Protein AF-A0A521PEF1-F1 (afdb_monomer_lite)

Structure (mmCIF, N/CA/C/O backbone):
data_AF-A0A521PEF1-F1
#
_entry.id   AF-A0A521PEF1-F1
#
loop_
_atom_site.group_PDB
_atom_site.id
_atom_site.type_symbol
_atom_site.label_atom_id
_atom_site.label_alt_id
_atom_site.label_comp_id
_atom_site.label_asym_id
_atom_site.label_entity_id
_atom_site.label_seq_id
_atom_site.pdbx_PDB_ins_code
_atom_site.Cartn_x
_atom_site.Cartn_y
_atom_site.Cartn_z
_atom_site.occupancy
_atom_site.B_iso_or_equiv
_atom_site.auth_seq_id
_atom_site.auth_comp_id
_atom_site.auth_asym_id
_atom_site.auth_atom_id
_atom_site.pdbx_PDB_model_num
ATOM 1 N N . MET A 1 1 ? -19.864 -19.646 -1.411 1.00 67.12 1 MET A N 1
ATOM 2 C CA . MET A 1 1 ? -19.291 -18.294 -1.495 1.00 67.12 1 MET A CA 1
ATOM 3 C C . MET A 1 1 ? -20.046 -17.551 -2.576 1.00 67.12 1 MET A C 1
ATOM 5 O O . MET A 1 1 ? -20.017 -17.995 -3.721 1.00 67.12 1 MET A O 1
ATOM 9 N N . THR A 1 2 ? -20.795 -16.516 -2.213 1.00 92.31 2 THR A N 1
ATOM 10 C CA . THR A 1 2 ? -21.445 -15.638 -3.196 1.00 92.31 2 THR A CA 1
ATOM 11 C C . THR A 1 2 ? -20.399 -14.727 -3.846 1.00 92.31 2 THR A C 1
ATOM 13 O O . THR A 1 2 ? -19.294 -14.553 -3.326 1.00 92.31 2 THR A O 1
ATOM 16 N N . ILE A 1 3 ? -20.713 -14.143 -5.005 1.00 87.94 3 ILE A N 1
ATOM 17 C CA . ILE A 1 3 ? -19.772 -13.238 -5.681 1.00 87.94 3 ILE A CA 1
ATOM 18 C C . ILE A 1 3 ? -19.485 -11.983 -4.846 1.00 87.94 3 ILE A C 1
ATOM 20 O O . ILE A 1 3 ? -18.369 -11.475 -4.851 1.00 87.94 3 ILE A O 1
ATOM 24 N N . GLU A 1 4 ? -20.464 -11.533 -4.066 1.00 87.56 4 GLU A N 1
ATOM 25 C CA . GLU A 1 4 ? -20.346 -10.400 -3.147 1.00 87.56 4 GLU A CA 1
ATOM 26 C C . GLU A 1 4 ? -19.378 -10.705 -1.999 1.00 87.56 4 GLU A C 1
ATOM 28 O O . GLU A 1 4 ? -18.513 -9.887 -1.693 1.00 87.56 4 GLU A O 1
ATOM 33 N N . GLU A 1 5 ? -19.450 -11.909 -1.422 1.00 84.19 5 GLU A N 1
ATOM 34 C CA . GLU A 1 5 ? -18.499 -12.378 -0.405 1.00 84.19 5 GLU A CA 1
ATOM 35 C C . GLU A 1 5 ? -17.074 -12.474 -0.959 1.00 84.19 5 GLU A C 1
ATOM 37 O O . GLU A 1 5 ? -16.108 -12.155 -0.264 1.00 84.19 5 GLU A O 1
ATOM 42 N N . PHE A 1 6 ? -16.924 -12.891 -2.219 1.00 85.38 6 PHE A N 1
ATOM 43 C CA . PHE A 1 6 ? -15.621 -12.962 -2.875 1.00 85.38 6 PHE A CA 1
ATOM 44 C C . PHE A 1 6 ? -15.035 -11.572 -3.146 1.00 85.38 6 PHE A C 1
ATOM 46 O O . PHE A 1 6 ? -13.904 -11.302 -2.744 1.00 85.38 6 PHE A O 1
ATOM 53 N N . LEU A 1 7 ? -15.804 -10.676 -3.774 1.00 85.50 7 LEU A N 1
ATOM 54 C CA . LEU A 1 7 ? -15.368 -9.315 -4.110 1.00 85.50 7 LEU A CA 1
ATOM 55 C C . LEU A 1 7 ? -15.164 -8.437 -2.864 1.00 85.50 7 LEU A C 1
ATOM 57 O O . LEU A 1 7 ? -14.294 -7.564 -2.849 1.00 85.50 7 LEU A O 1
ATOM 61 N N . GLY A 1 8 ? -15.950 -8.665 -1.811 1.00 80.81 8 GLY A N 1
ATOM 62 C CA . GLY A 1 8 ? -15.795 -8.016 -0.509 1.00 80.81 8 GLY A CA 1
ATOM 63 C C . GLY A 1 8 ? -14.680 -8.616 0.349 1.00 80.81 8 GLY A C 1
ATOM 64 O O . GLY A 1 8 ? -14.262 -7.993 1.326 1.00 80.81 8 GLY A O 1
ATOM 65 N N . GLY A 1 9 ? -14.179 -9.798 -0.014 1.00 79.44 9 GLY A N 1
ATOM 66 C CA . GLY A 1 9 ? -13.173 -10.520 0.747 1.00 79.44 9 GLY A CA 1
ATOM 67 C C . GLY A 1 9 ? -11.802 -9.826 0.757 1.00 79.44 9 GLY A C 1
ATOM 68 O O . GLY A 1 9 ? -11.419 -9.163 -0.217 1.00 79.44 9 GLY A O 1
ATOM 69 N N . PRO A 1 10 ? -11.005 -10.015 1.827 1.00 79.19 10 PRO A N 1
ATOM 70 C CA . PRO A 1 10 ? -9.687 -9.392 1.963 1.00 79.19 10 PRO A CA 1
ATOM 71 C C . PRO A 1 10 ? -8.723 -9.836 0.856 1.00 79.19 10 PRO A C 1
ATOM 73 O O . PRO A 1 10 ? -7.936 -9.036 0.354 1.00 79.19 10 PRO A O 1
ATOM 76 N N . THR A 1 11 ? -8.815 -11.091 0.411 1.00 79.44 11 THR A N 1
ATOM 77 C CA . THR A 1 11 ? -7.986 -11.621 -0.677 1.00 79.44 11 THR A CA 1
ATOM 78 C C . THR A 1 11 ? -8.229 -10.878 -1.986 1.00 79.44 11 THR A C 1
ATOM 80 O O . THR A 1 11 ? -7.274 -10.480 -2.650 1.00 79.44 11 THR A O 1
ATOM 83 N N . PHE A 1 12 ? -9.491 -10.647 -2.358 1.00 84.44 12 PHE A N 1
ATOM 84 C CA . PHE A 1 12 ? -9.792 -9.937 -3.594 1.00 84.44 12 PHE A CA 1
ATOM 85 C C . PHE A 1 12 ? -9.372 -8.469 -3.504 1.00 84.44 12 PHE A C 1
ATOM 87 O O . PHE A 1 12 ? -8.625 -7.988 -4.355 1.00 84.44 12 PHE A O 1
ATOM 94 N N . ARG A 1 13 ? -9.800 -7.782 -2.438 1.00 80.62 13 ARG A N 1
ATOM 95 C CA . ARG A 1 13 ? -9.563 -6.347 -2.240 1.00 80.62 13 ARG A CA 1
ATOM 96 C C . ARG A 1 13 ? -8.092 -5.986 -2.138 1.00 80.62 13 ARG A C 1
ATOM 98 O O . ARG A 1 13 ? -7.673 -4.992 -2.723 1.00 80.62 13 ARG A O 1
ATOM 105 N N . TYR A 1 14 ? -7.325 -6.766 -1.384 1.00 77.12 14 TYR A N 1
ATOM 106 C CA . TYR A 1 14 ? -5.945 -6.416 -1.083 1.00 77.12 14 TYR A CA 1
ATOM 107 C C . TYR A 1 14 ? -4.962 -7.116 -2.018 1.00 77.12 14 TYR A C 1
ATOM 109 O O . TYR A 1 14 ? -3.972 -6.506 -2.382 1.00 77.12 14 TYR A O 1
ATOM 117 N N . VAL A 1 15 ? -5.218 -8.342 -2.485 1.00 75.75 15 VAL A N 1
ATOM 118 C CA . VAL A 1 15 ? -4.243 -9.078 -3.316 1.00 75.75 15 VAL A CA 1
ATOM 119 C C . VAL A 1 15 ? -4.592 -9.006 -4.800 1.00 75.75 15 VAL A C 1
ATOM 121 O O . VAL A 1 15 ? -3.795 -8.523 -5.605 1.00 75.75 15 VAL A O 1
ATOM 124 N N . ILE A 1 16 ? -5.784 -9.484 -5.169 1.00 83.56 16 ILE A N 1
ATOM 125 C CA . ILE A 1 16 ? -6.160 -9.685 -6.577 1.00 83.56 16 ILE A CA 1
ATOM 126 C C . ILE A 1 16 ? -6.323 -8.343 -7.289 1.00 83.56 16 ILE A C 1
ATOM 128 O O . ILE A 1 16 ? -5.761 -8.149 -8.365 1.00 83.56 16 ILE A O 1
ATOM 132 N N . PHE A 1 17 ? -7.052 -7.402 -6.686 1.00 84.56 17 PHE A N 1
ATOM 133 C CA . PHE A 1 17 ? -7.347 -6.116 -7.308 1.00 84.56 17 PHE A CA 1
ATOM 134 C C . PHE A 1 17 ? -6.082 -5.263 -7.539 1.00 84.56 17 PHE A C 1
ATOM 136 O O . PHE A 1 17 ? -5.877 -4.819 -8.672 1.00 84.56 17 PHE A O 1
ATOM 143 N N . PRO A 1 18 ? -5.164 -5.095 -6.562 1.00 81.38 18 PRO A N 1
ATOM 144 C CA . PRO A 1 18 ? -3.883 -4.425 -6.798 1.00 81.38 18 PRO A CA 1
ATOM 145 C C . PRO A 1 18 ? -3.004 -5.097 -7.857 1.00 81.38 18 PRO A C 1
ATOM 147 O O . PRO A 1 18 ? -2.426 -4.403 -8.695 1.00 81.38 18 PRO A O 1
ATOM 150 N N . ALA A 1 19 ? -2.924 -6.433 -7.866 1.00 80.19 19 ALA A N 1
ATOM 151 C CA . ALA A 1 19 ? -2.148 -7.168 -8.865 1.00 80.19 19 ALA A CA 1
ATOM 152 C C . ALA A 1 19 ? -2.727 -6.995 -10.278 1.00 80.19 19 ALA A C 1
ATOM 154 O O . ALA A 1 19 ? -1.990 -6.729 -11.229 1.00 80.19 19 ALA A O 1
ATOM 155 N N . PHE A 1 20 ? -4.053 -7.083 -10.409 1.00 86.25 20 PHE A N 1
ATOM 156 C CA . PHE A 1 20 ? -4.746 -6.859 -11.673 1.00 86.25 20 PHE A CA 1
ATOM 157 C C . PHE A 1 20 ? -4.584 -5.416 -12.160 1.00 86.25 20 PHE A C 1
ATOM 159 O O . PHE A 1 20 ? -4.274 -5.199 -13.327 1.00 86.25 20 PHE A O 1
ATOM 166 N N . SER A 1 21 ? -4.708 -4.430 -11.265 1.00 82.75 21 SER A N 1
ATOM 167 C CA . SER A 1 21 ? -4.476 -3.015 -11.577 1.00 82.75 21 SER A CA 1
ATOM 168 C C . SER A 1 21 ? -3.072 -2.789 -12.148 1.00 82.75 21 SER A C 1
ATOM 170 O O . SER A 1 21 ? -2.913 -2.168 -13.201 1.00 82.75 21 SER A O 1
ATOM 172 N N . ALA A 1 22 ? -2.049 -3.388 -11.539 1.00 80.00 22 ALA A N 1
ATOM 173 C CA . ALA A 1 22 ? -0.687 -3.296 -12.046 1.00 80.00 22 ALA A CA 1
ATOM 174 C C . ALA A 1 22 ? -0.505 -3.941 -13.428 1.00 80.00 22 ALA A C 1
ATOM 176 O O . ALA A 1 22 ? 0.096 -3.330 -14.313 1.00 80.00 22 ALA A O 1
ATOM 177 N N . GLY A 1 23 ? -1.053 -5.145 -13.630 1.00 83.06 23 GLY A N 1
ATOM 178 C CA . GLY A 1 23 ? -1.034 -5.820 -14.930 1.00 83.06 23 GLY A CA 1
ATOM 179 C C . GLY A 1 23 ? -1.774 -5.023 -16.007 1.00 83.06 23 GLY A C 1
ATOM 180 O O . GLY A 1 23 ? -1.268 -4.857 -17.116 1.00 83.06 23 GLY A O 1
ATOM 181 N N . SER A 1 24 ? -2.921 -4.436 -15.660 1.00 83.25 24 SER A N 1
ATOM 182 C CA . SER A 1 24 ? -3.684 -3.565 -16.557 1.00 83.25 24 SER A CA 1
ATOM 183 C C . SER A 1 24 ? -2.902 -2.310 -16.951 1.00 83.25 24 SER A C 1
ATOM 185 O O . SER A 1 24 ? -3.010 -1.862 -18.087 1.00 83.25 24 SER A O 1
ATOM 187 N N . GLY A 1 25 ? -2.041 -1.791 -16.068 1.00 82.12 25 GLY A N 1
ATOM 188 C CA . GLY A 1 25 ? -1.134 -0.687 -16.379 1.00 82.12 25 GLY A CA 1
ATOM 189 C C . GLY A 1 25 ? -0.105 -1.042 -17.455 1.00 82.12 25 GLY A C 1
ATOM 190 O O . GLY A 1 25 ? 0.152 -0.226 -18.338 1.00 82.12 25 GLY A O 1
ATOM 191 N N . ILE A 1 26 ? 0.442 -2.265 -17.427 1.00 84.06 26 ILE A N 1
ATOM 192 C CA . ILE A 1 26 ? 1.330 -2.772 -18.490 1.00 84.06 26 ILE A CA 1
ATOM 193 C C . ILE A 1 26 ? 0.557 -2.841 -19.807 1.00 84.06 26 ILE A C 1
ATOM 195 O O . ILE A 1 26 ? 0.995 -2.281 -20.811 1.00 84.06 26 ILE A O 1
ATOM 199 N N . LEU A 1 27 ? -0.617 -3.480 -19.790 1.00 84.38 27 LEU A N 1
ATOM 200 C CA . LEU A 1 27 ? -1.455 -3.643 -20.979 1.00 84.38 27 LEU A CA 1
ATOM 201 C C . LEU A 1 27 ? -1.874 -2.296 -21.575 1.00 84.38 27 LEU A C 1
ATOM 203 O O . LEU A 1 27 ? -1.817 -2.126 -22.789 1.00 84.38 27 LEU A O 1
ATOM 207 N N . LEU A 1 28 ? -2.234 -1.320 -20.738 1.00 82.75 28 LEU A N 1
ATOM 208 C CA . LEU A 1 28 ? -2.613 0.018 -21.182 1.00 82.75 28 LEU A CA 1
ATOM 209 C C . LEU A 1 28 ? -1.443 0.737 -21.858 1.00 82.75 28 LEU A C 1
ATOM 211 O O . LEU A 1 28 ? -1.639 1.346 -22.907 1.00 82.75 28 LEU A O 1
ATOM 215 N N . LYS A 1 29 ? -0.225 0.646 -21.309 1.00 81.56 29 LYS A N 1
ATOM 216 C CA . LYS A 1 29 ? 0.972 1.228 -21.941 1.00 81.56 29 LYS A CA 1
ATOM 217 C C . LYS A 1 29 ? 1.282 0.573 -23.285 1.00 81.56 29 LYS A C 1
ATOM 219 O O . LYS A 1 29 ? 1.623 1.281 -24.226 1.00 81.56 29 LYS A O 1
ATOM 224 N N . CYS A 1 30 ? 1.096 -0.743 -23.386 1.00 81.19 30 CYS A N 1
ATOM 225 C CA . CYS A 1 30 ? 1.253 -1.472 -24.645 1.00 81.19 30 CYS A CA 1
ATOM 226 C C . CYS A 1 30 ? 0.197 -1.035 -25.675 1.00 81.19 30 CYS A C 1
ATOM 228 O O . CYS A 1 30 ? 0.530 -0.760 -26.821 1.00 81.19 30 CYS A O 1
ATOM 230 N N . ALA A 1 31 ? -1.069 -0.915 -25.260 1.00 82.19 31 ALA A N 1
ATOM 231 C CA . ALA A 1 31 ? -2.192 -0.616 -26.150 1.00 82.19 31 ALA A CA 1
ATOM 232 C C . ALA A 1 31 ? -2.290 0.857 -26.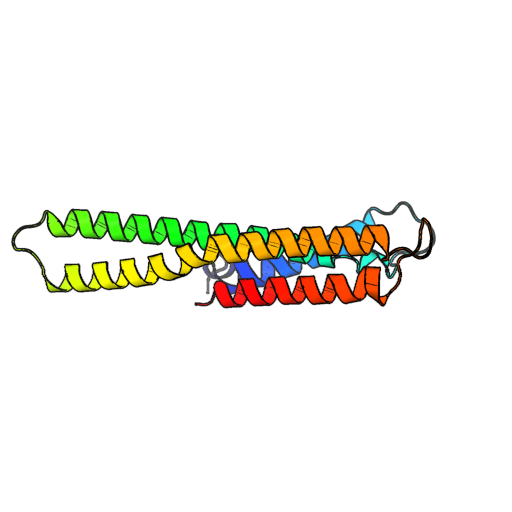580 1.00 82.19 31 ALA A C 1
ATOM 234 O O . ALA A 1 31 ? -2.782 1.146 -27.666 1.00 82.19 31 ALA A O 1
ATOM 235 N N . THR A 1 32 ? -1.860 1.799 -25.736 1.00 80.38 32 THR A N 1
ATOM 236 C CA . THR A 1 32 ? -1.963 3.247 -26.016 1.00 80.38 32 THR A CA 1
ATOM 237 C C . THR A 1 32 ? -0.738 3.820 -26.724 1.00 80.38 32 THR A C 1
ATOM 239 O O . THR A 1 32 ? -0.750 4.985 -27.126 1.00 80.38 32 THR A O 1
ATOM 242 N N . ARG A 1 33 ? 0.329 3.034 -26.897 1.00 74.62 33 ARG A N 1
ATOM 243 C CA . ARG A 1 33 ? 1.529 3.500 -27.583 1.00 74.62 33 ARG A CA 1
ATOM 244 C C . ARG A 1 33 ? 1.267 3.637 -29.082 1.00 74.62 33 ARG A C 1
ATOM 246 O O . ARG A 1 33 ? 0.854 2.693 -29.747 1.00 74.62 33 ARG A O 1
ATOM 253 N N . HIS A 1 34 ? 1.574 4.812 -29.622 1.00 69.81 34 HIS A N 1
ATOM 254 C CA . HIS A 1 34 ? 1.549 5.065 -31.059 1.00 69.81 34 HIS A CA 1
ATOM 255 C C . HIS A 1 34 ? 2.847 4.559 -31.706 1.00 69.81 34 HIS A C 1
ATOM 257 O O . HIS A 1 34 ? 3.703 5.344 -32.104 1.00 69.81 34 HIS A O 1
ATOM 263 N N . ASP A 1 35 ? 3.038 3.240 -31.725 1.00 65.38 35 ASP A N 1
ATOM 264 C CA . ASP A 1 35 ? 4.226 2.601 -32.293 1.00 65.38 35 ASP A CA 1
ATOM 265 C C . ASP A 1 35 ? 3.802 1.467 -33.228 1.00 65.38 35 ASP A C 1
ATOM 267 O O . ASP A 1 35 ? 3.101 0.539 -32.830 1.00 65.38 35 ASP A O 1
ATOM 271 N N . SER A 1 36 ? 4.175 1.570 -34.502 1.00 61.47 36 SER A N 1
ATOM 272 C CA . SER A 1 36 ? 3.666 0.690 -35.562 1.00 61.47 36 SER A CA 1
ATOM 273 C C . SER A 1 36 ? 4.377 -0.667 -35.622 1.00 61.47 36 SER A C 1
ATOM 275 O O . SER A 1 36 ? 3.907 -1.562 -36.320 1.00 61.47 36 SER A O 1
ATOM 277 N N . TYR A 1 37 ? 5.503 -0.830 -34.914 1.00 61.19 37 TYR A N 1
ATOM 278 C CA . TYR A 1 37 ? 6.449 -1.929 -35.159 1.00 61.19 37 TYR A CA 1
ATOM 279 C C . TYR A 1 37 ? 6.670 -2.888 -33.977 1.00 61.19 37 TYR A C 1
ATOM 281 O O . TYR A 1 37 ? 7.279 -3.939 -34.169 1.00 61.19 37 TYR A O 1
ATOM 289 N N . ALA A 1 38 ? 6.187 -2.583 -32.766 1.00 64.88 38 ALA A N 1
ATOM 290 C CA . ALA A 1 38 ? 6.317 -3.487 -31.618 1.00 64.88 38 ALA A CA 1
ATOM 291 C C . ALA A 1 38 ? 5.174 -3.320 -30.605 1.00 64.88 38 ALA A C 1
ATOM 293 O O . ALA A 1 38 ? 5.009 -2.253 -30.022 1.00 64.88 38 ALA A O 1
ATOM 294 N N . PHE A 1 39 ? 4.442 -4.408 -30.344 1.00 67.00 39 PHE A N 1
ATOM 295 C CA . PHE A 1 39 ? 3.343 -4.440 -29.368 1.00 67.00 39 PHE A CA 1
ATOM 296 C C . PHE A 1 39 ? 3.826 -4.402 -27.904 1.00 67.00 39 PHE A C 1
ATOM 298 O O . PHE A 1 39 ? 3.098 -3.950 -27.027 1.00 67.00 39 PHE A O 1
ATOM 305 N N . PHE A 1 40 ? 5.051 -4.863 -27.624 1.00 77.75 40 PHE A N 1
ATOM 306 C CA . PHE A 1 40 ? 5.610 -4.940 -26.271 1.00 77.75 40 PHE A CA 1
ATOM 307 C C . PHE A 1 40 ? 7.088 -4.548 -26.270 1.00 77.75 40 PHE A C 1
ATOM 309 O O . PHE A 1 40 ? 7.855 -5.035 -27.105 1.00 77.75 40 PHE A O 1
ATOM 316 N N . ARG A 1 41 ? 7.513 -3.709 -25.318 1.00 77.88 41 ARG A N 1
ATOM 317 C CA . ARG A 1 41 ? 8.933 -3.460 -25.042 1.00 77.88 41 ARG A CA 1
ATOM 318 C C . ARG A 1 41 ? 9.263 -3.644 -23.563 1.00 77.88 41 ARG A C 1
ATOM 320 O O . ARG A 1 41 ? 8.399 -3.571 -22.695 1.00 77.88 41 ARG A O 1
ATOM 327 N N . LYS A 1 42 ? 10.546 -3.849 -23.256 1.00 79.75 42 LYS A N 1
ATOM 328 C CA . LYS A 1 42 ? 11.035 -4.035 -21.876 1.00 79.75 42 LYS A CA 1
ATOM 329 C C . LYS A 1 42 ? 10.659 -2.864 -20.957 1.00 79.75 42 LYS A C 1
ATOM 331 O O . LYS A 1 42 ? 10.396 -3.071 -19.777 1.00 79.75 42 LYS A O 1
ATOM 336 N N . GLU A 1 43 ? 10.571 -1.650 -21.494 1.00 81.00 43 GLU A N 1
ATOM 337 C CA . GLU A 1 43 ? 10.189 -0.435 -20.768 1.00 81.00 43 GLU A CA 1
ATOM 338 C C . GLU A 1 43 ? 8.748 -0.501 -20.241 1.00 81.00 43 GLU A C 1
ATOM 340 O O . GLU A 1 43 ? 8.438 0.113 -19.220 1.00 81.00 43 GLU A O 1
ATOM 345 N N . ASP A 1 44 ? 7.873 -1.292 -20.872 1.00 79.62 44 ASP A N 1
ATOM 346 C CA . ASP A 1 44 ? 6.495 -1.493 -20.412 1.00 79.62 44 ASP A CA 1
ATOM 347 C C . ASP A 1 44 ? 6.440 -2.249 -19.075 1.00 79.62 44 ASP A C 1
ATOM 349 O O . ASP A 1 44 ? 5.490 -2.087 -18.308 1.00 79.62 44 ASP A O 1
ATOM 353 N N . MET A 1 45 ? 7.504 -2.983 -18.727 1.00 80.50 45 MET A N 1
ATOM 354 C CA . MET A 1 45 ? 7.661 -3.641 -17.426 1.00 80.50 45 MET A CA 1
ATOM 355 C C . MET A 1 45 ? 8.133 -2.698 -16.311 1.00 80.50 45 MET A C 1
ATOM 357 O O . MET A 1 45 ? 8.217 -3.117 -15.154 1.00 80.50 45 MET A O 1
ATOM 361 N N . ALA A 1 46 ? 8.411 -1.421 -16.604 1.00 84.31 46 ALA A N 1
ATOM 362 C CA . ALA A 1 46 ? 8.753 -0.407 -15.605 1.00 84.31 46 ALA A CA 1
ATOM 363 C C . ALA A 1 46 ? 7.509 0.044 -14.804 1.00 84.31 46 ALA A C 1
ATOM 365 O O . ALA A 1 46 ? 7.130 1.217 -14.774 1.00 84.31 46 ALA A O 1
ATOM 366 N N . VAL A 1 47 ? 6.838 -0.912 -14.159 1.00 88.81 47 VAL A N 1
ATOM 367 C CA . VAL A 1 47 ? 5.656 -0.703 -13.305 1.00 88.81 47 VAL A CA 1
ATOM 368 C C . VAL A 1 47 ? 5.987 -0.658 -11.821 1.00 88.81 47 VAL A C 1
ATOM 370 O O . VAL A 1 47 ? 5.104 -0.414 -11.007 1.00 88.81 47 VAL A O 1
ATOM 373 N N . GLY A 1 48 ? 7.258 -0.823 -11.452 1.00 90.88 48 GLY A N 1
ATOM 374 C CA . GLY A 1 48 ? 7.727 -0.744 -10.069 1.00 90.88 48 GLY A CA 1
ATOM 375 C C . GLY A 1 48 ? 7.179 0.448 -9.273 1.00 90.88 48 GLY A C 1
ATOM 376 O O . GLY A 1 48 ? 6.538 0.235 -8.245 1.00 90.88 48 GLY A O 1
ATOM 377 N N . PRO A 1 49 ? 7.330 1.697 -9.754 1.00 92.12 49 PRO A N 1
ATOM 378 C CA . PRO A 1 49 ? 6.772 2.865 -9.070 1.00 92.12 49 PRO A CA 1
ATOM 379 C C . PRO A 1 49 ? 5.241 2.823 -8.939 1.00 92.12 49 PRO A C 1
ATOM 381 O O . PRO A 1 49 ? 4.694 3.233 -7.918 1.00 92.12 49 PRO A O 1
ATOM 384 N N . GLN A 1 50 ? 4.539 2.281 -9.938 1.00 90.50 50 GLN A N 1
ATOM 385 C CA . GLN A 1 50 ? 3.083 2.124 -9.895 1.00 90.50 50 GLN A CA 1
ATOM 386 C C . GLN A 1 50 ? 2.658 1.083 -8.848 1.00 90.50 50 GLN A C 1
ATOM 388 O O . GLN A 1 50 ? 1.682 1.304 -8.130 1.00 90.50 50 GLN A O 1
ATOM 393 N N . LEU A 1 51 ? 3.413 -0.010 -8.696 1.00 91.62 51 LEU A N 1
ATOM 394 C CA . LEU A 1 51 ? 3.213 -0.991 -7.625 1.00 91.62 51 LEU A CA 1
ATOM 395 C C . LEU A 1 51 ? 3.423 -0.361 -6.242 1.00 91.62 51 LEU A C 1
ATOM 397 O O . LEU A 1 51 ? 2.609 -0.577 -5.350 1.00 91.62 51 LEU A O 1
ATOM 401 N N . MET A 1 52 ? 4.468 0.454 -6.066 1.00 94.56 52 MET A N 1
ATOM 402 C CA . MET A 1 52 ? 4.721 1.160 -4.800 1.00 94.56 52 MET A CA 1
ATOM 403 C C . MET A 1 52 ? 3.604 2.150 -4.462 1.00 94.56 52 MET A C 1
ATOM 405 O O . MET A 1 52 ? 3.146 2.187 -3.322 1.00 94.56 52 MET A O 1
ATOM 409 N N . LEU A 1 53 ? 3.128 2.920 -5.448 1.00 92.81 53 LEU A N 1
ATOM 410 C CA . LEU A 1 53 ? 1.978 3.810 -5.272 1.00 92.81 53 LEU A CA 1
ATOM 411 C C . LEU A 1 53 ? 0.730 3.018 -4.869 1.00 92.81 53 LEU A C 1
ATOM 413 O O . LEU A 1 53 ? 0.038 3.386 -3.923 1.00 92.81 53 LEU A O 1
ATOM 417 N N . THR A 1 54 ? 0.475 1.901 -5.551 1.00 91.38 54 THR A N 1
ATOM 418 C CA . THR A 1 54 ? -0.653 1.016 -5.240 1.00 91.38 54 THR A CA 1
ATOM 419 C C . THR A 1 54 ? -0.540 0.461 -3.819 1.00 91.38 54 THR A C 1
ATOM 421 O O . THR A 1 54 ? -1.532 0.452 -3.093 1.00 91.38 54 THR A O 1
ATOM 424 N N . ALA A 1 55 ? 0.658 0.065 -3.382 1.00 91.75 55 ALA A N 1
ATOM 425 C CA . ALA A 1 55 ? 0.911 -0.375 -2.013 1.00 91.75 55 ALA A CA 1
ATOM 426 C C . ALA A 1 55 ? 0.612 0.740 -0.998 1.00 91.75 55 ALA A C 1
ATOM 428 O O . ALA A 1 55 ? -0.119 0.506 -0.038 1.00 91.75 55 ALA A O 1
ATOM 429 N N . ALA A 1 56 ? 1.108 1.958 -1.234 1.00 92.56 56 ALA A N 1
ATOM 430 C CA . ALA A 1 56 ? 0.860 3.102 -0.358 1.00 92.56 56 ALA A CA 1
ATOM 431 C C . ALA A 1 56 ? -0.640 3.414 -0.231 1.00 92.56 56 ALA A C 1
ATOM 433 O O . ALA A 1 56 ? -1.150 3.520 0.883 1.00 92.56 56 ALA A O 1
ATOM 434 N N . LEU A 1 57 ? -1.366 3.481 -1.352 1.00 91.00 57 LEU A N 1
ATOM 435 C CA . LEU A 1 57 ? -2.814 3.720 -1.356 1.00 91.00 57 LEU A CA 1
ATOM 436 C C . LEU A 1 57 ? -3.588 2.591 -0.665 1.00 91.00 57 LEU A C 1
ATOM 438 O O . LEU A 1 57 ? -4.483 2.853 0.136 1.00 91.00 57 LEU A O 1
ATOM 442 N N . THR A 1 58 ? -3.213 1.337 -0.920 1.00 89.25 58 THR A N 1
ATOM 443 C CA . THR A 1 58 ? -3.828 0.176 -0.260 1.00 89.25 58 THR A CA 1
ATOM 444 C C . THR A 1 58 ? -3.625 0.243 1.252 1.00 89.25 58 THR A C 1
ATOM 446 O O . THR A 1 58 ? -4.551 -0.011 2.020 1.00 89.25 58 THR A O 1
ATOM 449 N N . TYR A 1 59 ? -2.440 0.659 1.700 1.00 90.75 59 TYR A N 1
ATOM 450 C CA . TYR A 1 59 ? -2.145 0.800 3.119 1.00 90.75 59 TYR A CA 1
ATOM 451 C C . TYR A 1 59 ? -2.943 1.923 3.797 1.00 90.75 59 TYR A C 1
ATOM 453 O O . TYR A 1 59 ? -3.383 1.759 4.937 1.00 90.75 59 TYR A O 1
ATOM 461 N N . VAL A 1 60 ? -3.202 3.031 3.092 1.00 91.06 60 VAL A N 1
ATOM 462 C CA . VAL A 1 60 ? -4.110 4.092 3.567 1.00 91.06 60 VAL A CA 1
ATOM 463 C C . VAL A 1 60 ? -5.518 3.543 3.789 1.00 91.06 60 VAL A C 1
ATOM 465 O O . VAL A 1 60 ? -6.118 3.813 4.831 1.00 91.06 60 VAL A O 1
ATOM 468 N N . ILE A 1 61 ? -6.030 2.737 2.853 1.00 88.88 61 ILE A N 1
ATOM 469 C CA . ILE A 1 61 ? -7.359 2.117 2.967 1.00 88.88 61 ILE A CA 1
ATOM 470 C C . ILE A 1 61 ? -7.414 1.203 4.197 1.00 88.88 61 ILE A C 1
ATOM 472 O O . ILE A 1 61 ? -8.273 1.396 5.052 1.00 88.88 61 ILE A O 1
ATOM 476 N N . ILE A 1 62 ? -6.452 0.285 4.345 1.00 87.62 62 ILE A N 1
ATOM 477 C CA . ILE A 1 62 ? -6.374 -0.636 5.495 1.00 87.62 62 ILE A CA 1
ATOM 478 C C . ILE A 1 62 ? -6.326 0.132 6.822 1.00 87.62 62 ILE A C 1
ATOM 480 O O . ILE A 1 62 ? -7.009 -0.217 7.783 1.00 87.62 62 ILE A O 1
ATOM 484 N N . THR A 1 63 ? -5.527 1.197 6.882 1.00 89.94 63 THR A N 1
ATOM 485 C CA . THR A 1 63 ? -5.394 2.018 8.094 1.00 89.94 63 THR A CA 1
ATOM 486 C C . THR A 1 63 ? -6.697 2.749 8.417 1.00 89.94 63 THR A C 1
ATOM 488 O O . THR A 1 63 ? -7.080 2.844 9.581 1.00 89.94 63 THR A O 1
ATOM 491 N N . THR A 1 64 ? -7.408 3.223 7.394 1.00 90.19 64 THR A N 1
ATOM 492 C CA . THR A 1 64 ? -8.711 3.882 7.551 1.00 90.19 64 THR A CA 1
ATOM 493 C C . THR A 1 64 ? -9.775 2.904 8.046 1.00 90.19 64 THR A C 1
ATOM 495 O O . THR A 1 64 ? -10.544 3.246 8.94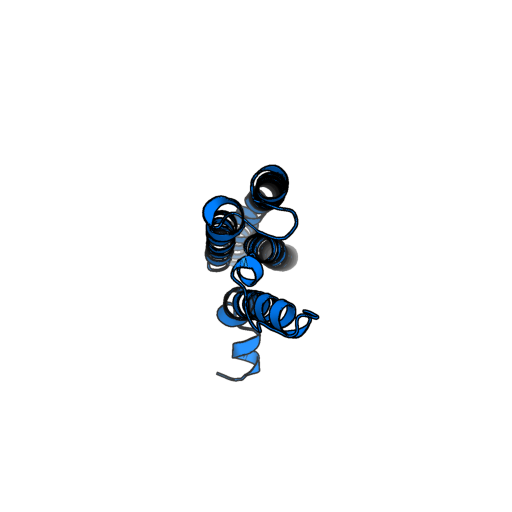4 1.00 90.19 64 THR A O 1
ATOM 498 N N . ASP A 1 65 ? -9.807 1.682 7.510 1.00 87.62 65 ASP A N 1
ATOM 499 C CA . ASP A 1 65 ? -10.743 0.643 7.949 1.00 87.62 65 ASP A CA 1
ATOM 500 C C . ASP A 1 65 ? -10.503 0.266 9.421 1.00 87.62 65 ASP A C 1
ATOM 502 O O . ASP A 1 65 ? -11.450 0.232 10.208 1.00 87.62 65 ASP A O 1
ATOM 506 N N . ARG A 1 66 ? -9.238 0.118 9.835 1.00 87.88 66 ARG A N 1
ATOM 507 C CA . ARG A 1 66 ? -8.866 -0.098 11.246 1.00 87.88 66 ARG A CA 1
ATOM 508 C C . ARG A 1 66 ? -9.270 1.056 12.157 1.00 87.88 66 ARG A C 1
ATOM 510 O O . ARG A 1 66 ? -9.764 0.832 13.258 1.00 87.88 66 ARG A O 1
ATOM 517 N N . ALA A 1 67 ? -9.083 2.297 11.707 1.00 90.56 67 ALA A N 1
ATOM 518 C CA . ALA A 1 67 ? -9.496 3.470 12.471 1.00 90.56 67 ALA A CA 1
ATOM 519 C C . ALA A 1 67 ? -11.020 3.507 12.670 1.00 90.56 67 ALA A C 1
ATOM 521 O O . ALA A 1 67 ? -11.488 3.791 13.771 1.00 90.56 67 ALA A O 1
ATOM 522 N N . ARG A 1 68 ? -11.798 3.157 11.637 1.00 90.88 68 ARG A N 1
ATOM 523 C CA . ARG A 1 68 ? -13.262 3.036 11.731 1.00 90.88 68 ARG A CA 1
ATOM 524 C C . ARG A 1 68 ? -13.688 1.931 12.691 1.00 90.88 68 ARG A C 1
ATOM 526 O O . ARG A 1 68 ? -14.619 2.132 13.468 1.00 90.88 68 ARG A O 1
ATOM 533 N N . GLU A 1 69 ? -13.017 0.783 12.654 1.00 90.00 69 GLU A N 1
ATOM 534 C CA . GLU A 1 69 ? -13.276 -0.316 13.585 1.00 90.00 69 GLU A CA 1
ATOM 535 C C . GLU A 1 69 ? -13.003 0.097 15.036 1.00 90.00 69 GLU A C 1
ATOM 537 O O . GLU A 1 69 ? -13.854 -0.113 15.901 1.00 90.00 69 GLU A O 1
ATOM 542 N N . LEU A 1 70 ? -11.876 0.768 15.292 1.00 92.31 70 LEU A N 1
ATOM 543 C CA . LEU A 1 70 ? -11.549 1.310 16.610 1.00 92.31 70 LEU A CA 1
ATOM 544 C C . LEU A 1 70 ? -12.604 2.317 17.093 1.00 92.31 70 LEU A C 1
ATOM 546 O O . LEU A 1 70 ? -13.034 2.243 18.243 1.00 92.31 70 LEU A O 1
ATOM 550 N N . SER A 1 71 ? -13.058 3.231 16.228 1.00 93.50 71 SER A N 1
ATOM 551 C CA . SER A 1 71 ? -14.154 4.151 16.557 1.00 93.50 71 SER A CA 1
ATOM 552 C C . SER A 1 71 ? -15.430 3.398 16.940 1.00 93.50 71 SER A C 1
ATOM 554 O O . SER A 1 71 ? -16.016 3.701 17.976 1.00 93.50 71 SER A O 1
ATOM 556 N N . ARG A 1 72 ? -15.810 2.360 16.181 1.00 93.88 72 ARG A N 1
ATOM 557 C CA . ARG A 1 72 ? -16.989 1.533 16.484 1.00 93.88 72 ARG A CA 1
ATOM 558 C C . ARG A 1 72 ? -16.872 0.832 17.841 1.00 93.88 72 ARG A C 1
ATOM 560 O O . ARG A 1 72 ? -17.840 0.815 18.597 1.00 93.88 72 ARG A O 1
ATOM 567 N N . ILE A 1 73 ? -15.705 0.265 18.157 1.00 92.31 73 ILE A N 1
ATOM 568 C CA . ILE A 1 73 ? -15.452 -0.390 19.452 1.00 92.31 73 ILE A CA 1
ATOM 569 C C . ILE A 1 73 ? -15.547 0.633 20.591 1.00 92.31 73 ILE A C 1
ATOM 571 O O . ILE A 1 73 ? -16.169 0.358 21.615 1.00 92.31 73 ILE A O 1
ATOM 575 N N . ASN A 1 74 ? -14.990 1.832 20.408 1.00 93.00 74 ASN A N 1
ATOM 576 C CA . ASN A 1 74 ? -15.066 2.898 21.408 1.00 93.00 74 ASN A CA 1
ATOM 577 C C . ASN A 1 74 ? -16.508 3.374 21.649 1.00 93.00 74 ASN A C 1
ATOM 579 O O . ASN A 1 74 ? -16.886 3.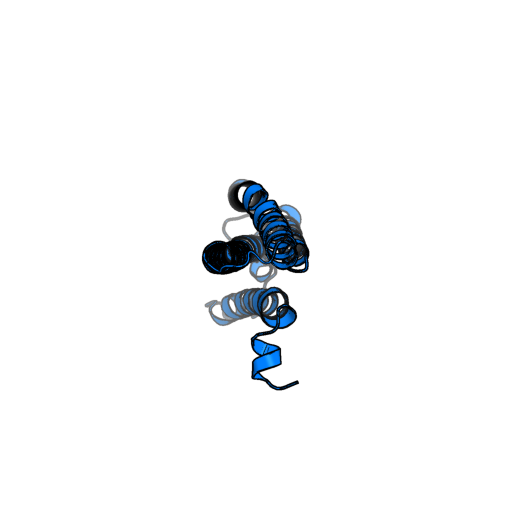611 22.798 1.00 93.00 74 ASN A O 1
ATOM 583 N N . ASP A 1 75 ? -17.330 3.463 20.602 1.00 92.94 75 ASP A N 1
ATOM 584 C CA . ASP A 1 75 ? -18.753 3.796 20.732 1.00 92.94 75 ASP A CA 1
ATOM 585 C C . ASP A 1 75 ? -19.518 2.711 21.509 1.00 92.94 75 ASP A C 1
ATOM 587 O O . ASP A 1 75 ? -20.311 3.023 22.403 1.00 92.94 75 ASP A O 1
ATOM 591 N N . GLN A 1 76 ? -19.235 1.431 21.239 1.00 90.38 76 GLN A N 1
ATOM 592 C CA . GLN A 1 76 ? -19.806 0.296 21.979 1.00 90.38 76 GLN A CA 1
ATOM 593 C C . GLN A 1 76 ? -19.366 0.281 23.446 1.00 90.38 76 GLN A C 1
ATOM 595 O O . GLN A 1 76 ? -20.182 0.038 24.339 1.00 90.38 76 GLN A O 1
ATOM 600 N N . LEU A 1 77 ? -18.095 0.582 23.712 1.00 89.19 77 LEU A N 1
ATOM 601 C CA . LEU A 1 77 ? -17.562 0.691 25.065 1.00 89.19 77 LEU A CA 1
ATOM 602 C C . LEU A 1 77 ? -18.267 1.815 25.831 1.00 89.19 77 LEU A C 1
ATOM 604 O O . LEU A 1 77 ? -18.743 1.597 26.945 1.00 89.19 77 LEU A O 1
ATOM 608 N N . LYS A 1 78 ? -18.414 2.993 25.213 1.00 89.44 78 LYS A N 1
ATOM 609 C CA . LYS A 1 78 ? -19.144 4.126 25.795 1.00 89.44 78 LYS A CA 1
ATOM 610 C C . LYS A 1 78 ? -20.593 3.761 26.117 1.00 89.44 78 LYS A C 1
ATOM 612 O O . LYS A 1 78 ? -21.058 4.079 27.208 1.00 89.44 78 LYS A O 1
ATOM 617 N N . ALA A 1 79 ? -21.289 3.074 25.211 1.00 88.31 79 ALA A N 1
ATOM 618 C CA . ALA A 1 79 ? -22.655 2.613 25.451 1.00 88.31 79 ALA A CA 1
ATOM 619 C C . ALA A 1 79 ? -22.721 1.625 26.630 1.00 88.31 79 ALA A C 1
ATOM 621 O O . ALA A 1 79 ? -23.536 1.794 27.536 1.00 88.31 79 ALA A O 1
ATOM 622 N N . THR A 1 80 ? -21.810 0.653 26.682 1.00 86.12 80 THR A N 1
ATOM 623 C CA . THR A 1 80 ? -21.778 -0.378 27.735 1.00 86.12 80 THR A CA 1
ATOM 624 C C . THR A 1 80 ? -21.489 0.217 29.117 1.00 86.12 80 THR A C 1
ATOM 626 O O . THR A 1 80 ? -22.103 -0.184 30.102 1.00 86.12 80 THR A O 1
ATOM 629 N N . LEU A 1 81 ? -20.628 1.239 29.197 1.00 85.12 81 LEU A N 1
ATOM 630 C CA . LEU A 1 81 ? -20.328 1.956 30.444 1.00 85.12 81 LEU A CA 1
ATOM 631 C C . LEU A 1 81 ? -21.531 2.727 31.017 1.00 85.12 81 LEU A C 1
ATOM 633 O O . LEU A 1 81 ? -21.546 3.034 32.208 1.00 85.12 81 LEU A O 1
ATOM 637 N N . THR A 1 82 ? -22.537 3.045 30.195 1.00 86.00 82 THR A N 1
ATOM 638 C CA . THR A 1 82 ? -23.751 3.747 30.650 1.00 86.00 82 THR A CA 1
ATOM 639 C C . THR A 1 82 ? -24.838 2.817 31.198 1.00 86.00 82 THR A C 1
ATOM 641 O O . THR A 1 82 ? -25.761 3.291 31.863 1.00 86.00 82 THR A O 1
ATOM 644 N N . ILE A 1 83 ? -24.731 1.501 30.979 1.00 84.38 83 ILE A N 1
ATOM 645 C CA . ILE A 1 83 ? -25.715 0.511 31.435 1.00 84.38 83 ILE A CA 1
ATOM 646 C C . ILE A 1 83 ? -25.446 0.135 32.904 1.00 84.38 83 ILE A C 1
ATOM 648 O O . ILE A 1 83 ? -24.309 -0.126 33.297 1.00 84.38 83 ILE A O 1
ATOM 652 N N . LYS A 1 84 ? -26.507 0.080 33.726 1.00 77.38 84 LYS A N 1
ATOM 653 C CA . LYS A 1 84 ? -26.472 -0.451 35.102 1.00 77.38 84 LYS A CA 1
ATOM 654 C C . LYS A 1 84 ? -27.333 -1.722 35.200 1.00 77.38 84 LYS A C 1
ATOM 656 O O . LYS A 1 84 ? -28.482 -1.671 34.766 1.00 77.38 84 LYS A O 1
ATOM 661 N N . PRO A 1 85 ? -26.847 -2.818 35.811 1.00 77.75 85 PRO A N 1
ATOM 662 C CA . PRO A 1 85 ? -25.521 -2.990 36.410 1.00 77.75 85 PRO A CA 1
ATOM 663 C C . PRO A 1 85 ? -24.403 -3.072 35.359 1.00 77.75 85 PRO A C 1
ATOM 665 O O . PRO A 1 85 ? -24.612 -3.547 34.246 1.00 77.75 85 PRO A O 1
ATOM 668 N N . LEU A 1 86 ? -23.213 -2.605 35.742 1.00 78.19 86 LEU A N 1
ATOM 669 C CA . LEU A 1 86 ? -22.020 -2.629 34.896 1.00 78.19 86 LEU A CA 1
ATOM 670 C C . LEU A 1 86 ? -21.604 -4.077 34.613 1.00 78.19 86 LEU A C 1
ATOM 672 O O . LEU A 1 86 ? -21.329 -4.847 35.532 1.00 78.19 86 LEU A O 1
ATOM 676 N N . GLN A 1 87 ? -21.531 -4.435 33.334 1.00 81.00 87 GLN A N 1
ATOM 677 C CA . GLN A 1 87 ? -21.073 -5.750 32.889 1.00 81.00 87 GLN A CA 1
ATOM 678 C C . GLN A 1 87 ? -19.548 -5.734 32.723 1.00 81.00 87 GLN A C 1
ATOM 680 O O . GLN A 1 87 ? -19.021 -5.566 31.624 1.00 81.00 87 GLN A O 1
ATOM 685 N N . THR A 1 88 ? -18.825 -5.891 33.836 1.00 82.94 88 THR A N 1
ATOM 686 C CA . THR A 1 88 ? -17.353 -5.785 33.912 1.00 82.94 88 THR A CA 1
ATOM 687 C C . THR A 1 88 ? -16.617 -6.683 32.910 1.00 82.94 88 THR A C 1
ATOM 689 O O . THR A 1 88 ? -15.570 -6.295 32.397 1.00 82.94 88 THR A O 1
ATOM 692 N N . GLN A 1 89 ? -17.172 -7.855 32.584 1.00 85.25 89 GLN A N 1
ATOM 693 C CA . GLN A 1 89 ? -16.577 -8.783 31.618 1.00 85.25 89 GLN A CA 1
ATOM 694 C C . GLN A 1 89 ? -16.594 -8.230 30.182 1.00 85.25 89 GLN A C 1
ATOM 696 O O . GLN A 1 89 ? -15.553 -8.201 29.531 1.00 85.25 89 GLN A O 1
ATOM 701 N N . GLN A 1 90 ? -17.732 -7.702 29.717 1.00 84.94 90 GLN A N 1
ATOM 702 C CA . GLN A 1 90 ? -17.849 -7.112 28.374 1.00 84.94 90 GLN A CA 1
ATOM 703 C C . GLN A 1 90 ? -16.985 -5.858 28.214 1.00 84.94 90 GLN A C 1
ATOM 705 O O . GLN A 1 90 ? -16.409 -5.623 27.155 1.00 84.94 90 GLN A O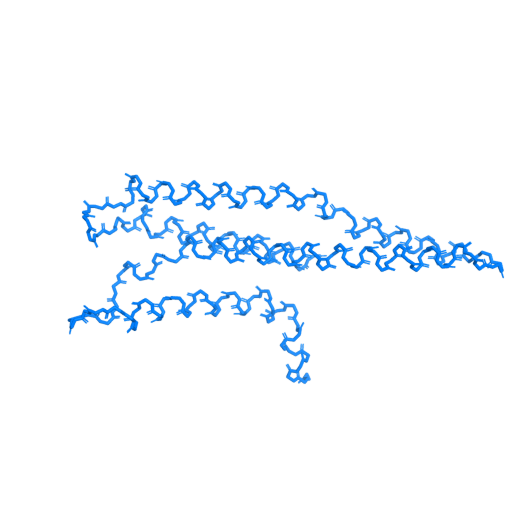 1
ATOM 710 N N . ILE A 1 91 ? -16.855 -5.062 29.279 1.00 86.44 91 ILE A N 1
ATOM 711 C CA . ILE A 1 91 ? -15.974 -3.886 29.301 1.00 86.44 91 ILE A CA 1
ATOM 712 C C . ILE A 1 91 ? -14.514 -4.311 29.103 1.00 86.44 91 ILE A C 1
ATOM 714 O O . ILE A 1 91 ? -13.810 -3.702 28.299 1.00 86.44 91 ILE A O 1
ATOM 718 N N . GLY A 1 92 ? -14.072 -5.372 29.789 1.00 87.69 92 GLY A N 1
ATOM 719 C CA . GLY A 1 92 ? -12.725 -5.920 29.626 1.00 87.69 92 GLY A CA 1
ATOM 720 C C . GLY A 1 92 ? -12.454 -6.423 28.206 1.00 87.69 92 GLY A C 1
ATOM 721 O O . GLY A 1 92 ? -11.405 -6.120 27.638 1.00 87.69 92 GLY A O 1
ATOM 722 N N . GLU A 1 93 ? -13.414 -7.128 27.603 1.00 89.94 93 GLU A N 1
ATOM 723 C CA . GLU A 1 93 ? -13.318 -7.625 26.222 1.00 89.94 93 GLU A CA 1
ATOM 724 C C . GLU A 1 93 ? -13.241 -6.480 25.198 1.00 89.94 93 GLU A C 1
ATOM 726 O O . GLU A 1 93 ? -12.352 -6.468 24.344 1.00 89.94 93 GLU A O 1
ATOM 731 N N . LEU A 1 94 ? -14.114 -5.474 25.317 1.00 88.75 94 LEU A N 1
ATOM 732 C CA . LEU A 1 94 ? -14.113 -4.300 24.437 1.00 88.75 94 LEU A CA 1
ATOM 733 C C . LEU A 1 94 ? -12.843 -3.457 24.599 1.00 88.75 94 LEU A C 1
ATOM 735 O O . LEU A 1 94 ? -12.305 -2.955 23.613 1.00 88.75 94 LEU A O 1
ATOM 739 N N . GLN A 1 95 ? -12.321 -3.330 25.820 1.00 90.38 95 GLN A N 1
ATOM 740 C CA . GLN A 1 95 ? -11.067 -2.625 26.073 1.00 90.38 95 GLN A CA 1
ATOM 741 C C . GLN A 1 95 ? -9.864 -3.367 25.472 1.00 90.38 95 GLN A C 1
ATOM 743 O O . GLN A 1 95 ? -8.992 -2.733 24.870 1.00 90.38 95 GLN A O 1
ATOM 748 N N . ALA A 1 96 ? -9.825 -4.699 25.578 1.00 90.12 96 ALA A N 1
ATOM 749 C CA . ALA A 1 96 ? -8.800 -5.516 24.932 1.00 90.12 96 ALA A CA 1
ATOM 750 C C . ALA A 1 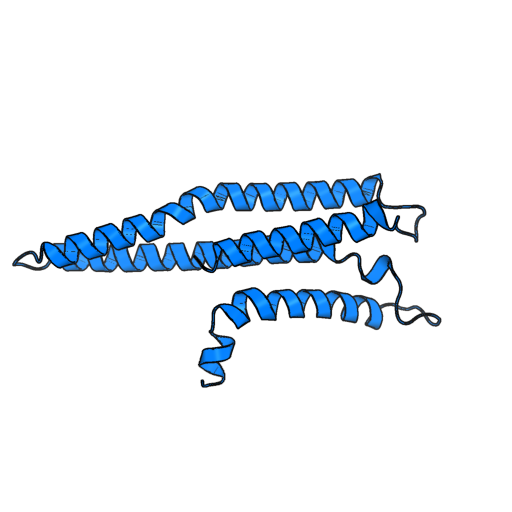96 ? -8.868 -5.403 23.397 1.00 90.12 96 ALA A C 1
ATOM 752 O O . ALA A 1 96 ? -7.834 -5.230 22.748 1.00 90.12 96 ALA A O 1
ATOM 753 N N . ALA A 1 97 ? -10.075 -5.417 22.821 1.00 87.62 97 ALA A N 1
ATOM 754 C CA . ALA A 1 97 ? -10.289 -5.228 21.387 1.00 87.62 97 ALA A CA 1
ATOM 755 C C . ALA A 1 97 ? -9.857 -3.828 20.910 1.00 87.62 97 ALA A C 1
ATOM 757 O O . ALA A 1 97 ? -9.176 -3.704 19.892 1.00 87.62 97 ALA A O 1
ATOM 758 N N . ALA A 1 98 ? -10.174 -2.772 21.669 1.00 88.38 98 ALA A N 1
ATOM 759 C CA . ALA A 1 98 ? -9.740 -1.406 21.366 1.00 88.38 98 ALA A CA 1
ATOM 760 C C . ALA A 1 98 ? -8.208 -1.275 21.393 1.00 88.38 98 ALA A C 1
ATOM 762 O O . ALA A 1 98 ? -7.603 -0.670 20.503 1.00 88.38 98 ALA A O 1
ATOM 763 N N . TYR A 1 99 ? -7.556 -1.886 22.386 1.00 87.75 99 TYR A N 1
ATOM 764 C CA . TYR A 1 99 ? -6.098 -1.920 22.452 1.00 87.75 99 TYR A CA 1
ATOM 765 C C . TYR A 1 99 ? -5.493 -2.641 21.238 1.00 87.75 99 TYR A C 1
ATOM 767 O O . TYR A 1 99 ? -4.597 -2.096 20.591 1.00 87.75 99 TYR A O 1
ATOM 775 N N . ALA A 1 100 ? -6.030 -3.809 20.870 1.00 87.50 100 ALA A N 1
ATOM 776 C CA . ALA A 1 100 ? -5.581 -4.569 19.704 1.00 87.50 100 ALA A CA 1
ATOM 777 C C . ALA A 1 100 ? -5.741 -3.785 18.387 1.00 87.50 100 ALA A C 1
ATOM 779 O O . ALA A 1 100 ? -4.822 -3.775 17.569 1.00 87.50 100 ALA A O 1
ATOM 780 N N . ALA A 1 101 ? -6.858 -3.072 18.205 1.00 84.88 101 ALA A N 1
ATOM 781 C CA . ALA A 1 101 ? -7.118 -2.266 17.010 1.00 84.88 101 ALA A CA 1
ATOM 782 C C . ALA A 1 101 ? -6.260 -0.985 16.938 1.00 84.88 101 ALA A C 1
ATOM 784 O O . ALA A 1 101 ? -5.900 -0.540 15.847 1.00 84.88 101 ALA A O 1
ATOM 785 N N . SER A 1 102 ? -5.894 -0.392 18.082 1.00 87.12 102 SER A N 1
ATOM 786 C CA . SER A 1 102 ? -5.104 0.852 18.131 1.00 87.12 102 SER A CA 1
ATOM 787 C C . SER A 1 102 ? -3.607 0.665 17.852 1.00 87.12 102 SER A C 1
ATOM 789 O O . SER A 1 102 ? -2.998 1.503 17.184 1.00 87.12 102 SER A O 1
ATOM 791 N N . GLN A 1 103 ? -3.014 -0.443 18.306 1.00 84.94 103 GLN A N 1
ATOM 792 C CA . GLN A 1 103 ? -1.590 -0.757 18.124 1.00 84.94 103 GLN A CA 1
ATOM 793 C C . GLN A 1 103 ? -1.080 -0.598 16.674 1.00 84.94 103 GLN A C 1
ATOM 795 O O . GLN A 1 103 ? -0.097 0.120 16.458 1.00 84.94 103 GLN A O 1
ATOM 800 N N . PRO A 1 104 ? -1.726 -1.192 15.649 1.00 83.81 104 PRO A N 1
ATOM 801 C CA . PRO A 1 104 ? -1.252 -1.080 14.271 1.00 83.81 104 PRO A CA 1
ATOM 802 C C . PRO A 1 104 ? -1.401 0.328 13.672 1.00 83.81 104 PRO A C 1
ATOM 804 O O . PRO A 1 104 ? -0.664 0.661 12.744 1.00 83.81 104 PRO A O 1
ATOM 807 N N . ILE A 1 105 ? -2.310 1.168 14.184 1.00 86.81 105 ILE A N 1
ATOM 808 C CA . ILE A 1 105 ? -2.549 2.525 13.658 1.00 86.81 105 ILE A CA 1
ATOM 809 C C . ILE A 1 105 ? -1.354 3.439 13.958 1.00 86.81 105 ILE A C 1
ATOM 811 O O . ILE A 1 105 ? -0.921 4.191 13.086 1.00 86.81 105 ILE A O 1
ATOM 815 N N . THR A 1 106 ? -0.757 3.329 15.146 1.00 82.25 106 THR A N 1
ATOM 816 C CA . THR A 1 106 ? 0.421 4.129 15.529 1.00 82.25 106 THR A CA 1
ATOM 817 C C . THR A 1 106 ? 1.609 3.879 14.599 1.00 82.25 106 THR A C 1
ATOM 819 O O . THR A 1 106 ? 2.301 4.809 14.184 1.00 82.25 106 THR A O 1
ATOM 822 N N . LEU A 1 107 ? 1.830 2.618 14.217 1.00 86.25 107 LEU A N 1
ATOM 823 C CA . LEU A 1 107 ? 2.894 2.241 13.283 1.00 86.25 107 LEU A CA 1
ATOM 824 C C . LEU A 1 107 ? 2.557 2.588 11.826 1.00 86.25 107 LEU A C 1
ATOM 826 O O . LEU A 1 107 ? 3.453 2.632 10.980 1.00 86.25 107 LEU A O 1
ATOM 830 N N . ALA A 1 108 ? 1.287 2.855 11.514 1.00 88.69 108 ALA A N 1
ATOM 831 C CA . ALA A 1 108 ? 0.857 3.099 10.149 1.00 88.69 108 ALA A CA 1
ATOM 832 C C . ALA A 1 108 ? 1.405 4.402 9.565 1.00 88.69 108 ALA A C 1
ATOM 834 O O . ALA A 1 108 ? 1.843 4.408 8.415 1.00 88.69 108 ALA A O 1
ATOM 835 N N . ALA A 1 109 ? 1.472 5.476 10.353 1.00 88.06 109 ALA A N 1
ATOM 836 C CA . ALA A 1 109 ? 2.047 6.739 9.889 1.00 88.06 109 ALA A CA 1
ATOM 837 C C . ALA A 1 109 ? 3.512 6.572 9.443 1.00 88.06 109 ALA A C 1
ATOM 839 O O . ALA A 1 109 ? 3.904 7.060 8.382 1.00 88.06 109 ALA A O 1
ATOM 840 N N . TRP A 1 110 ? 4.300 5.811 10.210 1.00 91.44 110 TRP A N 1
ATOM 841 C CA . TRP A 1 110 ? 5.701 5.534 9.893 1.00 91.44 110 TRP A CA 1
ATOM 842 C C . TRP A 1 110 ? 5.858 4.689 8.638 1.00 91.44 110 TRP A C 1
ATOM 844 O O . TRP A 1 110 ? 6.658 5.033 7.770 1.00 91.44 110 TRP A O 1
ATOM 854 N N . LEU A 1 111 ? 5.072 3.618 8.499 1.00 92.12 111 LEU A N 1
ATOM 855 C CA . LEU A 1 111 ? 5.151 2.788 7.301 1.00 92.12 111 LEU A CA 1
ATOM 856 C C . LEU A 1 111 ? 4.724 3.565 6.050 1.00 92.12 111 LEU A C 1
ATOM 858 O O . LEU A 1 111 ? 5.374 3.445 5.014 1.00 92.12 111 LEU A O 1
ATOM 862 N N . LEU A 1 112 ? 3.681 4.394 6.144 1.00 93.19 112 LEU A N 1
ATOM 863 C CA . LEU A 1 112 ? 3.243 5.238 5.033 1.00 93.19 112 LEU A CA 1
ATOM 864 C C . LEU A 1 112 ? 4.341 6.226 4.617 1.00 93.19 112 LEU A C 1
ATOM 866 O O . LEU A 1 112 ? 4.635 6.345 3.428 1.00 93.19 112 LEU A O 1
ATOM 870 N N . LEU A 1 113 ? 4.998 6.871 5.587 1.00 94.19 113 LEU A N 1
ATOM 871 C CA . LEU A 1 113 ? 6.138 7.749 5.326 1.00 94.19 113 LEU A CA 1
ATOM 872 C C . LEU A 1 113 ? 7.281 6.991 4.635 1.00 94.19 113 LEU A C 1
ATOM 874 O O . LEU A 1 113 ? 7.812 7.465 3.632 1.00 94.19 113 LEU A O 1
ATOM 878 N N . CYS A 1 114 ? 7.626 5.793 5.117 1.00 95.56 114 CYS A N 1
ATOM 879 C CA . CYS A 1 114 ? 8.635 4.944 4.486 1.00 95.56 114 CYS A CA 1
ATOM 880 C C . CYS A 1 114 ? 8.266 4.583 3.040 1.00 95.56 114 CYS A C 1
ATOM 882 O O . CYS A 1 114 ? 9.126 4.661 2.167 1.00 95.56 114 CYS A O 1
ATOM 884 N N . LEU A 1 115 ? 7.006 4.232 2.764 1.00 95.12 115 LEU A N 1
ATOM 885 C CA . LEU A 1 115 ? 6.530 3.925 1.410 1.00 95.12 115 LEU A CA 1
ATOM 886 C C . LEU A 1 115 ? 6.610 5.148 0.486 1.00 95.12 115 LEU A C 1
ATOM 888 O O . LEU A 1 115 ? 7.030 5.017 -0.663 1.00 95.12 115 LEU A O 1
ATOM 892 N N . MET A 1 116 ? 6.267 6.341 0.982 1.00 95.88 116 MET A N 1
ATOM 893 C CA . MET A 1 116 ? 6.389 7.585 0.216 1.00 95.88 116 MET A CA 1
ATOM 894 C C . MET A 1 116 ? 7.847 7.928 -0.095 1.00 95.88 116 MET A C 1
ATOM 896 O O . MET A 1 116 ? 8.170 8.248 -1.239 1.00 95.88 116 MET A O 1
ATOM 900 N N . LEU A 1 117 ? 8.737 7.824 0.896 1.00 97.25 117 LEU A N 1
ATOM 901 C CA . LEU A 1 117 ? 10.171 8.056 0.711 1.00 97.25 117 LEU A CA 1
ATOM 902 C C . LEU A 1 117 ? 10.792 7.024 -0.235 1.00 97.25 117 LEU A C 1
ATOM 904 O O . LEU A 1 117 ? 11.610 7.388 -1.076 1.00 97.25 117 LEU A O 1
ATOM 908 N N . LEU A 1 118 ? 10.379 5.758 -0.145 1.00 96.69 118 LEU A N 1
ATOM 909 C CA . LEU A 1 118 ? 10.828 4.694 -1.039 1.00 96.69 118 LEU A CA 1
ATOM 910 C C . LEU A 1 118 ? 10.373 4.938 -2.481 1.00 96.69 118 LEU A C 1
ATOM 912 O O . LEU A 1 118 ? 11.181 4.819 -3.405 1.00 96.69 118 LEU A O 1
ATOM 916 N N . LEU A 1 119 ? 9.105 5.314 -2.681 1.00 95.94 119 LEU A N 1
ATOM 917 C CA . LEU A 1 119 ? 8.568 5.672 -3.992 1.00 95.94 119 LEU A CA 1
ATOM 918 C C . LEU A 1 119 ? 9.332 6.861 -4.578 1.00 95.94 119 LEU A C 1
ATOM 920 O O . LEU A 1 119 ? 9.840 6.783 -5.697 1.00 95.94 119 LEU A O 1
ATOM 924 N N . TRP A 1 120 ? 9.457 7.943 -3.810 1.00 96.81 120 TRP A N 1
ATOM 925 C CA . TRP A 1 120 ? 10.162 9.146 -4.239 1.00 96.81 120 TRP A CA 1
ATOM 926 C C . TRP A 1 120 ? 11.639 8.872 -4.545 1.00 96.81 120 TRP A C 1
ATOM 928 O O . TRP A 1 120 ? 12.143 9.278 -5.595 1.00 96.81 120 TRP A O 1
ATOM 938 N N . GLY A 1 121 ? 12.321 8.132 -3.670 1.00 96.25 121 GLY A N 1
ATOM 939 C CA . GLY A 1 121 ? 13.710 7.724 -3.848 1.00 96.25 121 GLY A CA 1
ATOM 940 C C . GLY A 1 121 ? 13.891 6.872 -5.100 1.00 96.25 121 GLY A C 1
ATOM 941 O O . GLY A 1 121 ? 14.776 7.150 -5.906 1.00 96.25 121 GLY A O 1
ATOM 942 N N . THR A 1 122 ? 13.004 5.902 -5.332 1.00 95.38 122 THR A N 1
ATOM 943 C CA . THR A 1 122 ? 13.058 5.057 -6.532 1.00 95.38 122 THR A CA 1
ATOM 944 C C . THR A 1 122 ? 12.841 5.876 -7.798 1.00 95.38 122 THR A C 1
ATOM 946 O O . THR A 1 122 ? 13.623 5.755 -8.738 1.00 95.38 122 THR A O 1
ATOM 949 N N . VAL A 1 123 ? 11.826 6.745 -7.835 1.00 94.00 123 VAL A N 1
ATOM 950 C CA . VAL A 1 123 ? 11.575 7.619 -8.993 1.00 94.00 123 VAL A CA 1
ATOM 951 C C . VAL A 1 123 ? 12.776 8.531 -9.251 1.00 94.00 123 VAL A C 1
ATOM 953 O O . VAL A 1 123 ? 13.179 8.709 -10.400 1.00 94.00 123 VAL A O 1
ATOM 956 N N . THR A 1 124 ? 13.397 9.058 -8.196 1.00 95.00 124 THR A N 1
ATOM 957 C CA . THR A 1 124 ? 14.595 9.901 -8.297 1.00 95.00 124 THR A CA 1
ATOM 958 C C . THR A 1 124 ? 15.792 9.123 -8.849 1.00 95.00 124 THR A C 1
ATOM 960 O O . THR A 1 124 ? 16.476 9.613 -9.749 1.00 95.00 124 THR A O 1
ATOM 963 N N . ILE A 1 125 ? 16.020 7.895 -8.373 1.00 93.69 125 ILE A N 1
ATOM 964 C CA . ILE A 1 125 ? 17.075 6.998 -8.870 1.00 93.69 125 ILE A CA 1
ATOM 965 C C . ILE A 1 125 ? 16.847 6.666 -10.347 1.00 93.69 125 ILE A C 1
ATOM 967 O O . ILE A 1 125 ? 17.768 6.804 -11.153 1.00 93.69 125 ILE A O 1
ATOM 971 N N . VAL A 1 126 ? 15.624 6.287 -10.726 1.00 93.44 126 VAL A N 1
ATOM 972 C CA . VAL A 1 126 ? 15.276 5.977 -12.120 1.00 93.44 126 VAL A CA 1
ATOM 973 C C . VAL A 1 126 ? 15.483 7.204 -13.004 1.00 93.44 126 VAL A C 1
ATOM 975 O O . VAL A 1 126 ? 16.123 7.101 -14.047 1.00 93.44 126 VAL A O 1
ATOM 978 N N . LYS A 1 127 ? 15.024 8.384 -12.571 1.00 91.06 127 LYS A N 1
ATOM 979 C CA . LYS A 1 127 ? 15.183 9.635 -13.323 1.00 91.06 127 LYS A CA 1
ATOM 980 C C . LYS A 1 127 ? 16.651 10.011 -13.518 1.00 91.06 127 LYS A C 1
ATOM 982 O O . LYS A 1 127 ? 17.017 10.464 -14.595 1.00 91.06 127 LYS A O 1
ATOM 987 N N . ARG A 1 128 ? 17.488 9.845 -12.489 1.00 92.69 128 ARG A N 1
ATOM 988 C CA . ARG A 1 128 ? 18.887 10.297 -12.524 1.00 92.69 128 ARG A CA 1
ATOM 989 C C . ARG A 1 128 ? 19.830 9.290 -13.177 1.00 92.69 128 ARG A C 1
ATOM 991 O O . ARG A 1 128 ? 20.777 9.695 -13.841 1.00 92.69 128 ARG A O 1
ATOM 998 N N . TRP A 1 129 ? 19.602 7.996 -12.966 1.00 93.94 129 TRP A N 1
ATOM 999 C CA . TRP A 1 129 ? 20.553 6.943 -13.339 1.00 93.94 129 TRP A CA 1
ATOM 1000 C C . TRP A 1 129 ? 19.939 5.786 -14.118 1.00 93.94 129 TRP A C 1
ATOM 1002 O O . TRP A 1 129 ? 20.692 4.994 -14.689 1.00 93.94 129 TRP A O 1
ATOM 1012 N N . GLY A 1 130 ? 18.610 5.680 -14.144 1.00 90.38 130 GLY A N 1
ATOM 1013 C CA . GLY A 1 130 ? 17.875 4.593 -14.783 1.00 90.38 130 GLY A CA 1
ATOM 1014 C C . GLY A 1 130 ? 17.813 4.677 -16.305 1.00 90.38 130 GLY A C 1
ATOM 1015 O O . GLY A 1 130 ? 17.544 3.656 -16.921 1.00 90.38 130 GLY A O 1
ATOM 1016 N N . TRP A 1 131 ? 18.104 5.824 -16.919 1.00 91.00 131 TRP A N 1
ATOM 1017 C CA . TRP A 1 131 ? 18.091 5.996 -18.377 1.00 91.00 131 TRP A CA 1
ATOM 1018 C C . TRP A 1 131 ? 19.476 5.746 -18.999 1.00 91.00 131 TRP A C 1
ATOM 1020 O O . TRP A 1 131 ? 20.505 6.117 -18.424 1.00 91.00 131 TRP A O 1
ATOM 1030 N N . GLN A 1 132 ? 19.507 5.060 -20.145 1.00 89.50 132 GLN A N 1
ATOM 1031 C CA . GLN A 1 132 ? 20.690 4.916 -21.012 1.00 89.50 132 GLN A CA 1
ATOM 1032 C C . GLN A 1 132 ? 20.714 5.993 -22.095 1.00 89.50 132 GLN A C 1
ATOM 1034 O O . GLN A 1 132 ? 21.773 6.540 -22.387 1.00 89.50 132 GLN A O 1
ATOM 1039 N N . SER A 1 133 ? 19.548 6.301 -22.655 1.00 88.56 133 SER A N 1
ATOM 1040 C CA . SER A 1 133 ? 19.316 7.328 -23.671 1.00 88.56 133 SER A CA 1
ATOM 1041 C C . SER A 1 133 ? 17.957 7.991 -23.415 1.00 88.56 133 SER A C 1
ATOM 1043 O O . SER A 1 133 ? 17.278 7.640 -22.451 1.00 88.56 133 SER A O 1
ATOM 1045 N N . GLU A 1 134 ? 17.532 8.926 -24.266 1.00 82.50 134 GLU A N 1
ATOM 1046 C CA . GLU A 1 134 ? 16.213 9.574 -24.149 1.00 82.50 134 GLU A CA 1
ATOM 1047 C C . GLU A 1 134 ? 15.034 8.593 -24.270 1.00 82.50 134 GLU A C 1
ATOM 1049 O O . GLU A 1 134 ? 13.944 8.879 -23.778 1.00 82.50 134 GLU A O 1
ATOM 1054 N N . ALA A 1 135 ? 15.248 7.430 -24.894 1.00 80.88 135 ALA A N 1
ATOM 1055 C CA . ALA A 1 135 ? 14.198 6.454 -25.178 1.00 80.88 135 ALA A CA 1
ATOM 1056 C C . ALA A 1 135 ? 14.410 5.084 -24.510 1.00 80.88 135 ALA A C 1
ATOM 1058 O O . ALA A 1 135 ? 13.505 4.253 -24.549 1.00 80.88 135 ALA A O 1
ATOM 1059 N N . GLU A 1 136 ? 15.572 4.828 -23.898 1.00 86.38 136 GLU A N 1
ATOM 1060 C CA . GLU A 1 136 ? 15.932 3.497 -23.397 1.00 86.38 136 GLU A CA 1
ATOM 1061 C C . GLU A 1 136 ? 16.274 3.491 -21.902 1.00 86.38 136 GLU A C 1
ATOM 1063 O O . GLU A 1 136 ? 17.129 4.246 -21.424 1.00 86.38 136 GLU A O 1
ATOM 1068 N N . LEU A 1 137 ? 15.636 2.580 -21.160 1.00 88.12 137 LEU A N 1
ATOM 1069 C CA . LEU A 1 137 ? 15.903 2.344 -19.741 1.00 88.12 137 LEU A CA 1
ATOM 1070 C C . LEU A 1 137 ? 16.981 1.269 -19.545 1.00 88.12 137 LEU A C 1
ATOM 1072 O O . LEU A 1 137 ? 16.968 0.204 -20.166 1.00 88.12 137 LEU A O 1
ATOM 1076 N N . LYS A 1 138 ? 17.874 1.505 -18.577 1.00 91.94 138 LYS A N 1
ATOM 1077 C CA . LYS A 1 138 ? 18.786 0.492 -18.037 1.00 91.94 138 LYS A CA 1
ATOM 1078 C C . LYS A 1 138 ? 17.957 -0.646 -17.441 1.00 91.94 138 LYS A C 1
ATOM 1080 O O . LYS A 1 138 ? 17.191 -0.383 -16.511 1.00 91.94 138 LYS A O 1
ATOM 1085 N N . PRO A 1 139 ? 18.172 -1.907 -17.852 1.00 91.25 139 PRO A N 1
ATOM 1086 C CA . PRO A 1 139 ? 17.401 -3.035 -17.334 1.00 91.25 139 PRO A CA 1
ATOM 1087 C C . PRO A 1 139 ? 17.435 -3.148 -15.806 1.00 91.25 139 PRO A C 1
ATOM 1089 O O . PRO A 1 139 ? 16.398 -3.328 -15.175 1.00 91.25 139 PRO A O 1
ATOM 1092 N N . MET A 1 140 ? 18.607 -2.968 -15.189 1.00 91.44 140 MET A N 1
ATOM 1093 C CA . MET A 1 140 ? 18.738 -3.088 -13.734 1.00 91.44 140 MET A CA 1
ATOM 1094 C C . MET A 1 140 ? 18.120 -1.906 -12.978 1.00 91.44 140 MET A C 1
ATOM 1096 O O . MET A 1 140 ? 17.197 -2.093 -12.192 1.00 91.44 140 MET A O 1
ATOM 1100 N N . LEU A 1 141 ? 18.608 -0.683 -13.214 1.00 91.94 141 LEU A N 1
ATOM 1101 C CA . LEU A 1 141 ? 18.211 0.497 -12.430 1.00 91.94 141 LEU A CA 1
ATOM 1102 C C . LEU A 1 141 ? 16.864 1.097 -12.849 1.00 91.94 141 LEU A C 1
ATOM 1104 O O . LEU A 1 141 ? 16.212 1.737 -12.033 1.00 91.94 141 LEU A O 1
ATOM 1108 N N . GLY A 1 142 ? 16.461 0.916 -14.106 1.00 89.00 142 GLY A N 1
ATOM 1109 C CA . GLY A 1 142 ? 15.226 1.468 -14.657 1.00 89.00 142 GLY A CA 1
ATOM 1110 C C . GLY A 1 142 ? 14.020 0.536 -14.549 1.00 89.00 142 GLY A C 1
ATOM 1111 O O . GLY A 1 142 ? 12.891 1.018 -14.528 1.00 89.00 142 GLY A O 1
ATOM 1112 N N . ILE A 1 143 ? 14.246 -0.782 -14.469 1.00 90.44 143 ILE A N 1
ATOM 1113 C CA . ILE A 1 143 ? 13.173 -1.786 -14.548 1.00 90.44 143 ILE A CA 1
ATOM 1114 C C . ILE A 1 143 ? 13.232 -2.751 -13.359 1.00 90.44 143 ILE A C 1
ATOM 1116 O O . ILE A 1 143 ? 12.334 -2.728 -12.518 1.00 90.44 143 ILE A O 1
ATOM 1120 N N . ALA A 1 144 ? 14.285 -3.566 -13.247 1.00 91.69 144 ALA A N 1
ATOM 1121 C CA . ALA A 1 144 ? 14.341 -4.673 -12.289 1.00 91.69 144 ALA A CA 1
ATOM 1122 C C . ALA A 1 144 ? 14.340 -4.208 -10.823 1.00 91.69 144 ALA A C 1
ATOM 1124 O O . ALA A 1 144 ? 13.567 -4.727 -10.019 1.00 91.69 144 ALA A O 1
ATOM 1125 N N . LEU A 1 145 ? 15.160 -3.210 -10.475 1.00 94.00 145 LEU A N 1
ATOM 1126 C CA . LEU A 1 145 ? 15.222 -2.669 -9.116 1.00 94.00 145 LEU A CA 1
ATOM 1127 C C . LEU A 1 145 ? 13.885 -2.023 -8.699 1.00 94.00 145 LEU A C 1
ATOM 1129 O O . LEU A 1 145 ? 13.343 -2.432 -7.670 1.00 94.00 145 LEU A O 1
ATOM 1133 N N . PRO A 1 146 ? 13.293 -1.085 -9.472 1.00 94.56 146 PRO A N 1
ATOM 1134 C CA . PRO A 1 146 ? 11.971 -0.555 -9.151 1.00 94.56 146 PRO A CA 1
ATOM 1135 C C . PRO A 1 146 ? 10.897 -1.639 -9.057 1.00 94.56 146 PRO A C 1
ATOM 1137 O O . PRO A 1 146 ? 10.042 -1.567 -8.177 1.00 94.56 146 PRO A O 1
ATOM 1140 N N . LEU A 1 147 ? 10.919 -2.635 -9.948 1.00 92.50 147 LEU A N 1
ATOM 1141 C CA . LEU A 1 147 ? 9.958 -3.736 -9.934 1.00 92.50 147 LEU A CA 1
ATOM 1142 C C . LEU A 1 147 ? 10.072 -4.553 -8.644 1.00 92.50 147 LEU A C 1
ATOM 1144 O O . LEU A 1 147 ? 9.065 -4.761 -7.970 1.00 92.50 147 LEU A O 1
ATOM 1148 N N . GLY A 1 148 ? 11.288 -4.951 -8.264 1.00 93.88 148 GLY A N 1
ATOM 1149 C CA . GLY A 1 148 ? 11.544 -5.688 -7.026 1.00 93.88 148 GLY A CA 1
ATOM 1150 C C . GLY A 1 148 ? 11.092 -4.915 -5.786 1.00 93.88 148 GLY A C 1
ATOM 1151 O O . GLY A 1 148 ? 10.395 -5.465 -4.935 1.00 93.88 148 GLY A O 1
ATOM 1152 N N . LEU A 1 149 ? 11.402 -3.616 -5.717 1.00 95.56 149 LEU A N 1
ATOM 1153 C CA . LEU A 1 149 ? 10.942 -2.740 -4.634 1.00 95.56 149 LEU A CA 1
ATOM 1154 C C . LEU A 1 149 ? 9.415 -2.573 -4.621 1.00 95.56 149 LEU A C 1
ATOM 1156 O O . LEU A 1 149 ? 8.810 -2.522 -3.551 1.00 95.56 149 LEU A O 1
ATOM 1160 N N . GLY A 1 150 ? 8.779 -2.526 -5.792 1.00 93.69 150 GLY A N 1
ATOM 1161 C CA . GLY A 1 150 ? 7.327 -2.442 -5.930 1.00 93.69 150 GLY A CA 1
ATOM 1162 C C . GLY A 1 150 ? 6.618 -3.696 -5.427 1.00 93.69 150 GLY A C 1
ATOM 1163 O O . GLY A 1 150 ? 5.693 -3.599 -4.622 1.00 93.69 150 GLY A O 1
ATOM 1164 N N . VAL A 1 151 ? 7.099 -4.873 -5.836 1.00 91.38 151 VAL A N 1
ATOM 1165 C CA . VAL A 1 151 ? 6.602 -6.168 -5.348 1.00 91.38 151 VAL A CA 1
ATOM 1166 C C . VAL A 1 151 ? 6.810 -6.289 -3.840 1.00 91.38 151 VAL A C 1
ATOM 1168 O O . VAL A 1 151 ? 5.879 -6.647 -3.122 1.00 91.38 151 VAL A O 1
ATOM 1171 N N . LEU A 1 152 ? 7.994 -5.931 -3.337 1.00 93.88 152 LEU A N 1
ATOM 1172 C CA . LEU A 1 152 ? 8.290 -5.961 -1.905 1.00 93.88 152 LEU A CA 1
ATOM 1173 C C . LEU A 1 152 ? 7.356 -5.044 -1.105 1.00 93.88 152 LEU A C 1
ATOM 1175 O O . LEU A 1 152 ? 6.819 -5.462 -0.081 1.00 93.88 152 LEU A O 1
ATOM 1179 N N . SER A 1 153 ? 7.123 -3.823 -1.592 1.00 94.00 153 SER A N 1
ATOM 1180 C CA . SER A 1 153 ? 6.213 -2.859 -0.961 1.00 94.00 153 SER A CA 1
ATOM 1181 C C . SER A 1 153 ? 4.797 -3.415 -0.858 1.00 94.00 153 SER A C 1
ATOM 1183 O O . SER A 1 153 ? 4.187 -3.353 0.209 1.00 94.00 153 SER A O 1
ATOM 1185 N N . LEU A 1 154 ? 4.295 -4.023 -1.939 1.00 90.25 154 LEU A N 1
ATOM 1186 C CA . LEU A 1 154 ? 3.003 -4.703 -1.921 1.00 90.25 154 LEU A CA 1
ATOM 1187 C C . LEU A 1 154 ? 2.993 -5.837 -0.897 1.00 90.25 154 LEU A C 1
ATOM 1189 O O . LEU A 1 154 ? 2.132 -5.837 -0.028 1.00 90.25 154 LEU A O 1
ATOM 1193 N N . MET A 1 155 ? 3.966 -6.752 -0.916 1.00 89.69 155 MET A N 1
ATOM 1194 C CA . MET A 1 155 ? 4.014 -7.865 0.045 1.00 89.69 155 MET A CA 1
ATOM 1195 C C . MET A 1 155 ? 3.999 -7.396 1.506 1.00 89.69 155 MET A C 1
ATOM 1197 O O . MET A 1 155 ? 3.313 -7.995 2.335 1.00 89.69 155 MET A O 1
ATOM 1201 N N . ILE A 1 156 ? 4.727 -6.322 1.825 1.00 91.25 156 ILE A N 1
ATOM 1202 C CA . ILE A 1 156 ? 4.736 -5.727 3.167 1.00 91.25 156 ILE A CA 1
ATOM 1203 C C . ILE A 1 156 ? 3.331 -5.248 3.548 1.00 91.25 156 ILE A C 1
ATOM 1205 O O . ILE A 1 156 ? 2.850 -5.576 4.633 1.00 91.25 156 ILE A O 1
ATOM 1209 N N . VAL A 1 157 ? 2.655 -4.524 2.653 1.00 89.94 157 VAL A N 1
ATOM 1210 C CA . VAL A 1 157 ? 1.298 -4.008 2.884 1.00 89.94 157 VAL A CA 1
ATOM 1211 C C . VAL A 1 157 ? 0.279 -5.139 3.014 1.00 89.94 157 VAL A C 1
ATOM 1213 O O . VAL A 1 157 ? -0.552 -5.102 3.916 1.00 89.94 157 VAL A O 1
ATOM 1216 N N . LEU A 1 158 ? 0.374 -6.187 2.194 1.00 85.25 158 LEU A N 1
ATOM 1217 C CA . LEU A 1 158 ? -0.513 -7.354 2.279 1.00 85.25 158 LEU A CA 1
ATOM 1218 C C . LEU A 1 158 ? -0.330 -8.125 3.581 1.00 85.25 158 LEU A C 1
ATOM 1220 O O . LEU A 1 158 ? -1.306 -8.506 4.222 1.00 85.25 158 LEU A O 1
ATOM 1224 N N . LYS A 1 159 ? 0.918 -8.308 4.016 1.00 85.44 159 LYS A N 1
ATOM 1225 C CA . LYS A 1 159 ? 1.213 -8.907 5.320 1.00 85.44 159 LYS A CA 1
ATOM 1226 C C . LYS A 1 159 ? 0.686 -8.044 6.462 1.00 85.44 159 LYS A C 1
ATOM 1228 O O . LYS A 1 159 ? 0.240 -8.580 7.473 1.00 85.44 159 LYS A O 1
ATOM 1233 N N . ALA A 1 160 ? 0.745 -6.724 6.308 1.00 82.19 160 ALA A N 1
ATOM 1234 C CA . ALA A 1 160 ? 0.158 -5.802 7.263 1.00 82.19 160 ALA A CA 1
ATOM 1235 C C . ALA A 1 160 ? -1.375 -5.824 7.229 1.00 82.19 160 ALA A C 1
ATOM 1237 O O . ALA A 1 160 ? -1.954 -5.475 8.244 1.00 82.19 160 ALA A O 1
ATOM 1238 N N . ALA A 1 161 ? -2.020 -6.232 6.131 1.00 75.12 161 ALA A N 1
ATOM 1239 C CA . ALA A 1 161 ? -3.475 -6.368 6.007 1.00 75.12 161 ALA A CA 1
ATOM 1240 C C . ALA A 1 161 ? -4.020 -7.680 6.595 1.00 75.12 161 ALA A C 1
ATOM 1242 O O . ALA A 1 161 ? -5.119 -7.704 7.130 1.00 75.12 161 ALA A O 1
ATOM 1243 N N . GLY A 1 162 ? -3.265 -8.777 6.467 1.00 68.44 162 GLY A N 1
ATOM 1244 C CA . GLY A 1 162 ? -3.660 -10.116 6.930 1.00 68.44 162 GLY A CA 1
ATOM 1245 C C . GLY A 1 162 ? -3.424 -10.391 8.420 1.00 68.44 162 GLY A C 1
ATOM 1246 O O . GLY A 1 162 ? -3.492 -11.546 8.831 1.00 68.44 162 GLY A O 1
ATOM 1247 N N . ARG A 1 163 ? -3.086 -9.362 9.202 1.00 53.19 163 ARG A N 1
ATOM 1248 C CA . ARG A 1 163 ? -2.949 -9.389 10.665 1.00 53.19 163 ARG A CA 1
ATOM 1249 C C . ARG A 1 163 ? -3.987 -8.472 11.283 1.00 53.19 163 ARG A C 1
ATOM 1251 O O . ARG A 1 163 ? -4.435 -8.805 12.392 1.00 53.19 163 ARG A O 1
#

pLDDT: mean 86.5, std 7.54, range [53.19, 97.25]

Secondary structure (DSSP, 8-state):
--HHHHHHSHIIIIIIHHHHHHHHHHHHHHHH---SS-S--GGGG--HHHHHHHHHHHHHHHHHHHHHHHHHHHHHHHHHHHSSS--HHHHHHHHHHHHHHHHHHHHHHHHHHHHHHHHHHHHHHHHHHSBSSSS-B-IIIIIIHHHHHHHHHHHHHHHHH--

Foldseek 3Di:
DDVCCVCVDLCNLQPVVLVVVLVVQLQCCLVVDPDDPDSHDLLSLLSLLVLLVSLLVLLVVLLVVLVVVLVVLVVVLVVQVPDPPRPVVVNVVSVVVNVVSVVLNVCSVVLSVVSVCLSVVLVVQCVPPQDPDPPDGDCVSRHVVSNVNSVVSSVVSSVSNVD

Sequence (163 aa):
MT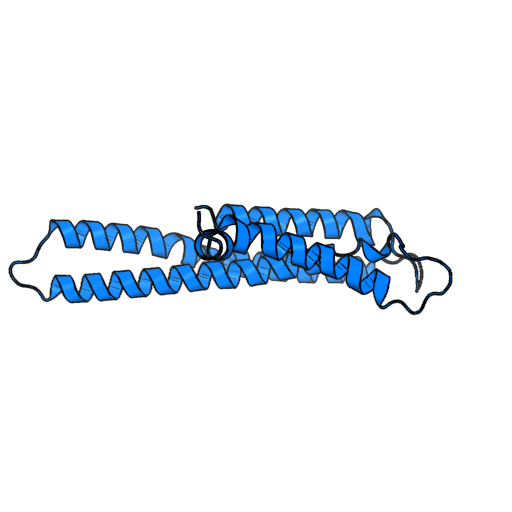IEEFLGGPTFRYVIFPAFSAGSGILLKCATRHDSYAFFRKEDMAVGPQLMLTAALTYVIITTDRARELSRINDQLKATLTIKPLQTQQIGELQAAAYAASQPITLAAWLLLCLMLLLWGTVTIVKRWGWQSEAELKPMLGIALPLGLGVLSLMIVLKAAGR

Radius of gyration: 21.61 Å; chains: 1; bounding box: 47×29×72 Å